Protein AF-A0A7I0J5Q8-F1 (afdb_monomer_lite)

pLDDT: mean 88.26, std 10.77, range [57.47, 97.25]

Radius of gyration: 23.13 Å; chains: 1; bounding box: 52×23×60 Å

Sequence (95 aa):
AFAPRHWPATGQNEQRTRLLADSRCPTPDGRARFVPVRQEATAFTVDADYPLALNTGRLRDQWHTMTRTGNVPRLMANAPEPAVDLNPADAAAHR

Structure (mmCIF, N/CA/C/O backbone):
data_AF-A0A7I0J5Q8-F1
#
_entry.id   AF-A0A7I0J5Q8-F1
#
loop_
_atom_site.group_PDB
_atom_site.id
_atom_site.type_symbol
_atom_site.label_atom_id
_atom_site.label_alt_id
_atom_site.label_comp_id
_atom_site.label_asym_id
_atom_site.label_entity_id
_atom_site.label_seq_id
_atom_site.pdbx_PDB_ins_code
_atom_site.Cartn_x
_atom_site.Cartn_y
_atom_site.Cartn_z
_atom_site.occupancy
_atom_site.B_iso_or_equiv
_atom_site.auth_seq_id
_atom_site.auth_comp_id
_atom_site.auth_asym_id
_atom_site.auth_atom_id
_atom_site.pdbx_PDB_model_num
ATOM 1 N N . ALA A 1 1 ? 1.612 2.778 35.834 1.00 71.12 1 ALA A N 1
ATOM 2 C CA . ALA A 1 1 ? 1.593 2.230 34.460 1.00 71.12 1 ALA A CA 1
ATOM 3 C C . ALA A 1 1 ? 0.324 2.708 33.757 1.00 71.12 1 ALA A C 1
ATOM 5 O O . ALA A 1 1 ? -0.711 2.756 34.411 1.00 71.12 1 ALA A O 1
ATOM 6 N N . PHE A 1 2 ? 0.385 3.096 32.480 1.00 72.75 2 PHE A N 1
ATOM 7 C CA . PHE A 1 2 ? -0.821 3.425 31.707 1.00 72.75 2 PHE A CA 1
ATOM 8 C C . PHE A 1 2 ? -1.547 2.130 31.336 1.00 72.75 2 PHE A C 1
ATOM 10 O O . PHE A 1 2 ? -1.021 1.332 30.564 1.00 72.75 2 PHE A O 1
ATOM 17 N N . ALA A 1 3 ? -2.738 1.909 31.891 1.00 77.06 3 ALA A N 1
ATOM 18 C CA . ALA A 1 3 ? -3.595 0.821 31.438 1.00 77.06 3 ALA A CA 1
ATOM 19 C C . ALA A 1 3 ? -4.101 1.121 30.010 1.00 77.06 3 ALA A C 1
ATOM 21 O O . ALA A 1 3 ? -4.409 2.284 29.723 1.00 77.06 3 ALA A O 1
ATOM 22 N N . PRO A 1 4 ? -4.199 0.121 29.112 1.00 72.50 4 PRO A N 1
ATOM 23 C CA . PRO A 1 4 ? -4.810 0.300 27.796 1.00 72.50 4 PRO A CA 1
ATOM 24 C C . PRO A 1 4 ? -6.226 0.883 27.916 1.00 72.50 4 PRO A C 1
ATOM 26 O O . PRO A 1 4 ? -7.019 0.432 28.741 1.00 72.50 4 PRO A O 1
ATOM 29 N N . ARG A 1 5 ? -6.553 1.894 27.101 1.00 70.56 5 ARG A N 1
ATOM 30 C CA . ARG A 1 5 ? -7.864 2.568 27.101 1.00 70.56 5 ARG A CA 1
ATOM 31 C C . ARG A 1 5 ? -8.461 2.596 25.700 1.00 70.56 5 ARG A C 1
ATOM 33 O O . ARG A 1 5 ? -7.749 2.798 24.723 1.00 70.56 5 ARG A O 1
ATOM 40 N N . HIS A 1 6 ? -9.780 2.448 25.618 1.00 70.56 6 HIS A N 1
ATOM 41 C CA . HIS A 1 6 ? -10.536 2.512 24.368 1.00 70.56 6 HIS A CA 1
ATOM 42 C C . HIS A 1 6 ? -11.060 3.945 24.139 1.00 70.56 6 HIS A C 1
ATOM 44 O O . HIS A 1 6 ? -11.709 4.517 25.015 1.00 70.56 6 HIS A O 1
ATOM 50 N N . TRP A 1 7 ? -10.788 4.534 22.968 1.00 68.44 7 TRP A N 1
ATOM 51 C CA . TRP A 1 7 ? -11.302 5.850 22.543 1.00 68.44 7 TRP A CA 1
ATOM 52 C C . TRP A 1 7 ? -12.659 5.695 21.821 1.00 68.44 7 TRP A C 1
ATOM 54 O O . TRP A 1 7 ? -12.850 4.665 21.172 1.00 68.44 7 TRP A O 1
ATOM 64 N N . PRO A 1 8 ? -13.614 6.653 21.888 1.00 70.81 8 PRO A N 1
ATOM 65 C CA . PRO A 1 8 ? -13.562 7.982 22.524 1.00 70.81 8 PRO A CA 1
ATOM 66 C C . PRO A 1 8 ? -13.867 8.003 24.019 1.00 70.81 8 PRO A C 1
ATOM 68 O O . PRO A 1 8 ? -15.028 7.931 24.359 1.00 70.81 8 PRO A O 1
ATOM 71 N N . ALA A 1 9 ? -12.904 8.141 24.928 1.00 68.25 9 ALA A N 1
ATOM 72 C CA . ALA A 1 9 ? -13.160 7.951 26.363 1.00 68.25 9 ALA A CA 1
ATOM 73 C C . ALA A 1 9 ? -14.008 9.080 27.002 1.00 68.25 9 ALA A C 1
ATOM 75 O O . ALA A 1 9 ? -13.468 10.123 27.364 1.00 68.25 9 ALA A O 1
ATOM 76 N N . THR A 1 10 ? -15.318 8.861 27.178 1.00 68.00 10 THR A N 1
ATOM 77 C CA . THR A 1 10 ? -16.278 9.858 27.709 1.00 68.00 10 THR A CA 1
ATOM 78 C C . THR A 1 10 ? -16.351 9.922 29.240 1.00 68.00 10 THR A C 1
ATOM 80 O O . THR A 1 10 ? -17.013 10.807 29.770 1.00 68.00 10 THR A O 1
ATOM 83 N N . GLY A 1 11 ? -15.643 9.053 29.973 1.00 67.44 11 GLY A N 1
ATOM 84 C CA . GLY A 1 11 ? -15.620 9.060 31.441 1.00 67.44 11 GLY A CA 1
ATOM 85 C C . GLY A 1 11 ? -14.530 8.172 32.052 1.00 67.44 11 GLY A C 1
ATOM 86 O O . GLY A 1 11 ? -13.862 7.411 31.348 1.00 67.44 11 GLY A O 1
ATOM 87 N N . GLN A 1 12 ? -14.330 8.284 33.372 1.00 59.91 12 GLN A N 1
ATOM 88 C CA . GLN A 1 12 ? -13.265 7.580 34.109 1.00 59.91 12 GLN A CA 1
ATOM 89 C C . GLN A 1 12 ? -13.587 6.108 34.444 1.00 59.91 12 GLN A C 1
ATOM 91 O O . GLN A 1 12 ? -12.685 5.396 34.869 1.00 59.91 12 GLN A O 1
ATOM 96 N N . ASN A 1 13 ? -14.825 5.635 34.233 1.00 57.47 13 ASN A N 1
ATOM 97 C CA . ASN A 1 13 ? -15.267 4.315 34.711 1.00 57.47 13 ASN A CA 1
ATOM 98 C C . ASN A 1 13 ? -16.186 3.539 33.739 1.00 57.47 13 ASN A C 1
ATOM 100 O O . ASN A 1 13 ? -16.930 2.655 34.154 1.00 57.47 13 ASN A O 1
ATOM 104 N N . GLU A 1 14 ? -16.168 3.862 32.441 1.00 61.22 14 GLU A N 1
ATOM 105 C CA . GLU A 1 14 ? -16.930 3.099 31.442 1.00 61.22 14 GLU A CA 1
ATOM 106 C C . GLU A 1 14 ? -16.158 1.845 31.009 1.00 61.22 14 GLU A C 1
ATOM 108 O O . GLU A 1 14 ? -15.166 1.926 30.277 1.00 61.22 14 GLU A O 1
ATOM 113 N N . GLN A 1 15 ? -16.646 0.669 31.408 1.00 59.38 15 GLN A N 1
ATOM 114 C CA . GLN A 1 15 ? -16.310 -0.584 30.734 1.00 59.38 15 GLN A CA 1
ATOM 115 C C . GLN A 1 15 ? -16.921 -0.549 29.335 1.00 59.38 15 GLN A C 1
ATOM 117 O O . GLN A 1 15 ? -18.125 -0.722 29.157 1.00 59.38 15 GLN A O 1
ATOM 122 N N . ARG A 1 16 ? -16.093 -0.289 28.325 1.00 63.84 16 ARG A N 1
ATOM 123 C CA . ARG A 1 16 ? -16.563 -0.266 26.943 1.00 63.84 16 ARG A CA 1
ATOM 124 C C . ARG A 1 16 ? -16.547 -1.654 26.352 1.00 63.84 16 ARG A C 1
ATOM 126 O O . ARG A 1 16 ? -15.492 -2.225 26.087 1.00 63.84 16 ARG A O 1
ATOM 133 N N . THR A 1 17 ? -17.747 -2.156 26.109 1.00 66.50 17 THR A N 1
ATOM 134 C CA . THR A 1 17 ? -18.013 -3.299 25.249 1.00 66.50 17 THR A CA 1
ATOM 135 C C . THR A 1 17 ? -17.327 -3.078 23.898 1.00 66.50 17 THR A C 1
ATOM 137 O O . THR A 1 17 ? -17.295 -1.961 23.376 1.00 66.50 17 THR A O 1
ATOM 140 N N . ARG A 1 18 ? -16.734 -4.138 23.339 1.00 75.81 18 ARG A N 1
ATOM 141 C CA . ARG A 1 18 ? -16.132 -4.136 21.997 1.00 75.81 18 ARG A CA 1
ATOM 142 C C . ARG A 1 18 ? -17.075 -3.442 20.998 1.00 75.81 18 ARG A C 1
ATOM 144 O O . ARG A 1 18 ? -18.285 -3.645 21.052 1.00 75.81 18 ARG A O 1
ATOM 151 N N . LEU A 1 19 ? -16.525 -2.636 20.086 1.00 78.12 19 LEU A N 1
ATOM 152 C CA . LEU A 1 19 ? -17.306 -1.969 19.039 1.00 78.12 19 LEU A CA 1
ATOM 153 C C . LEU A 1 19 ? -18.187 -3.003 18.304 1.00 78.12 19 LEU A C 1
ATOM 155 O O . LEU A 1 19 ? -17.681 -4.052 17.902 1.00 78.12 19 LEU A O 1
ATOM 159 N N . LEU A 1 20 ? -19.487 -2.711 18.166 1.00 83.88 20 LE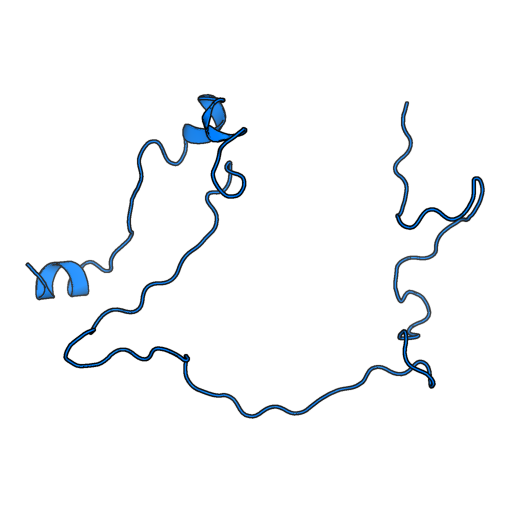U A N 1
ATOM 160 C CA . LEU A 1 20 ? -20.509 -3.594 17.573 1.00 83.88 20 LEU A CA 1
ATOM 161 C C . LEU A 1 20 ? -20.709 -4.949 18.293 1.00 83.88 20 LEU A C 1
ATOM 163 O O . LEU A 1 20 ? -21.204 -5.896 17.685 1.00 83.88 20 LEU A O 1
ATOM 167 N N . ALA A 1 21 ? -20.331 -5.083 19.570 1.00 86.00 21 ALA A N 1
ATOM 168 C CA . ALA A 1 21 ? -20.511 -6.333 20.326 1.00 86.00 21 ALA A CA 1
ATOM 169 C C . ALA A 1 21 ? -21.978 -6.766 20.478 1.00 86.00 21 ALA A C 1
ATOM 171 O O . ALA A 1 21 ? -22.251 -7.954 20.619 1.00 86.00 21 ALA A O 1
ATOM 172 N N . ASP A 1 22 ? -22.911 -5.820 20.434 1.00 88.25 22 ASP A N 1
ATOM 173 C CA . ASP A 1 22 ? -24.357 -6.038 20.496 1.00 88.25 22 ASP A CA 1
ATOM 174 C C . ASP A 1 22 ? -24.995 -6.233 19.107 1.00 88.25 22 ASP A C 1
ATOM 176 O O . ASP A 1 22 ? -26.216 -6.306 18.993 1.00 88.25 22 ASP A O 1
ATOM 180 N N . SER A 1 23 ? -24.182 -6.323 18.045 1.00 89.69 23 SER A N 1
ATOM 181 C CA . SER A 1 23 ? -24.630 -6.390 16.645 1.00 89.69 23 SER A CA 1
ATOM 182 C C . SER A 1 23 ? -25.492 -5.201 16.198 1.00 89.69 23 SER A C 1
ATOM 184 O O . SER A 1 23 ? -26.217 -5.311 15.207 1.00 89.69 23 SER A O 1
ATOM 186 N N . ARG A 1 24 ? -25.412 -4.054 16.892 1.00 91.50 24 ARG A N 1
ATOM 187 C CA . ARG A 1 24 ? -26.142 -2.835 16.525 1.00 91.50 24 ARG A CA 1
ATOM 188 C C . ARG A 1 24 ? -25.226 -1.859 15.803 1.00 91.50 24 ARG A C 1
ATOM 190 O O . ARG A 1 24 ? -24.242 -1.373 16.354 1.00 91.50 24 ARG A O 1
ATOM 197 N N . CYS A 1 25 ? -25.560 -1.550 14.557 1.00 92.88 25 CYS A N 1
ATOM 198 C CA . CYS A 1 25 ? -24.857 -0.543 13.771 1.00 92.88 25 CYS A CA 1
ATOM 199 C C . CYS A 1 25 ? -25.294 0.879 14.165 1.00 92.88 25 CYS A C 1
ATOM 201 O O . CYS A 1 25 ? -26.412 1.066 14.647 1.00 92.88 25 CYS A O 1
ATOM 203 N N . PRO A 1 26 ? -24.458 1.909 13.924 1.00 90.50 26 PRO A N 1
ATOM 204 C CA . PRO A 1 26 ? -24.819 3.313 14.132 1.00 90.50 26 PRO A CA 1
ATOM 205 C C . PRO A 1 26 ? -25.757 3.827 13.019 1.00 90.50 26 PRO A C 1
ATOM 207 O O . PRO A 1 26 ? -25.469 4.807 12.336 1.00 90.50 26 PRO A O 1
ATOM 210 N N . THR A 1 27 ? -26.874 3.135 12.804 1.00 94.88 27 THR A N 1
ATOM 211 C CA . THR A 1 27 ? -27.966 3.512 11.897 1.00 94.88 27 THR A CA 1
ATOM 212 C C . THR A 1 27 ? -29.247 3.730 12.712 1.00 94.88 27 THR A C 1
ATOM 214 O O . THR A 1 27 ? -29.363 3.180 13.809 1.00 94.88 27 THR A O 1
ATOM 217 N N . PRO A 1 28 ? -30.238 4.500 12.214 1.00 96.38 28 PRO A N 1
ATOM 218 C CA . PRO A 1 28 ? -31.472 4.773 12.964 1.00 96.38 28 PRO A CA 1
ATOM 219 C C . PRO A 1 28 ? -32.236 3.522 13.433 1.00 96.38 28 PRO A C 1
ATOM 221 O O . PRO A 1 28 ? -32.878 3.548 14.476 1.00 96.38 28 PRO A O 1
ATOM 224 N N . ASP A 1 29 ? -32.148 2.423 12.680 1.00 96.19 29 ASP A N 1
ATOM 225 C CA . ASP A 1 29 ? -32.783 1.130 12.961 1.00 96.19 29 ASP A CA 1
ATOM 226 C C . ASP A 1 29 ? -31.832 0.096 13.595 1.00 96.19 29 ASP A C 1
ATOM 228 O O . ASP A 1 29 ? -32.232 -1.036 13.870 1.00 96.19 29 ASP A O 1
ATOM 232 N N . GLY A 1 30 ? -30.565 0.461 13.811 1.00 95.06 30 GLY A N 1
ATOM 233 C CA . GLY A 1 30 ? -29.532 -0.410 14.367 1.00 95.06 30 GLY A CA 1
ATOM 234 C C . GLY A 1 30 ? -29.031 -1.525 13.442 1.00 95.06 30 GLY A C 1
ATOM 235 O O . GLY A 1 30 ? -28.235 -2.345 13.896 1.00 95.06 30 GLY A O 1
ATOM 236 N N . ARG A 1 31 ? -29.467 -1.603 12.177 1.00 95.75 31 ARG A N 1
ATOM 237 C CA . ARG A 1 31 ? -29.098 -2.681 11.239 1.00 95.75 31 ARG A CA 1
ATOM 238 C C . ARG A 1 31 ? -27.953 -2.291 10.302 1.00 95.75 31 ARG A C 1
ATOM 240 O O . ARG A 1 31 ? -27.841 -1.149 9.862 1.00 95.75 31 ARG A O 1
ATOM 247 N N . ALA A 1 32 ? -27.130 -3.269 9.927 1.00 94.56 32 ALA A N 1
ATOM 248 C CA . ALA A 1 32 ? -26.144 -3.091 8.864 1.00 94.56 32 ALA A CA 1
ATOM 249 C C . ALA A 1 32 ? -26.835 -2.807 7.519 1.00 94.56 32 ALA A C 1
ATOM 251 O O . ALA A 1 32 ? -27.857 -3.413 7.194 1.00 94.56 32 ALA A O 1
ATOM 252 N N . ARG A 1 33 ? -26.258 -1.904 6.720 1.00 94.38 33 ARG A N 1
ATOM 253 C CA . ARG A 1 33 ? -26.737 -1.582 5.370 1.00 94.38 33 ARG A CA 1
ATOM 254 C C . ARG A 1 33 ? -25.799 -2.195 4.341 1.00 94.38 33 ARG A C 1
ATOM 256 O O . ARG A 1 33 ? -24.656 -1.766 4.220 1.00 94.38 33 ARG A O 1
ATOM 263 N N . PHE A 1 34 ? -26.295 -3.173 3.594 1.00 95.75 34 PHE A N 1
ATOM 264 C CA . PHE A 1 34 ? -25.587 -3.727 2.446 1.00 95.75 34 PHE A CA 1
ATOM 265 C C . PHE A 1 34 ? -25.982 -2.940 1.200 1.00 95.75 34 PHE A C 1
ATOM 267 O O . PHE A 1 34 ? -27.166 -2.826 0.889 1.00 95.75 34 PHE A O 1
ATOM 274 N N . VAL A 1 35 ? -24.995 -2.380 0.505 1.00 95.88 35 VAL A N 1
ATOM 275 C CA . VAL A 1 35 ? -25.205 -1.618 -0.728 1.00 95.88 35 VAL A CA 1
ATOM 276 C C . VAL A 1 35 ? -24.605 -2.426 -1.876 1.00 95.88 35 VAL A C 1
ATOM 278 O O . VAL A 1 35 ? -23.387 -2.613 -1.888 1.00 95.88 35 VAL A O 1
ATOM 281 N N . PRO A 1 36 ? -25.417 -2.943 -2.816 1.00 96.50 36 PRO A N 1
ATOM 282 C CA . PRO A 1 36 ? -24.877 -3.588 -4.001 1.00 96.50 36 PRO A CA 1
ATOM 283 C C . PRO A 1 36 ? -24.187 -2.534 -4.868 1.00 96.50 36 PRO A C 1
ATOM 285 O O . PRO A 1 36 ? -24.737 -1.462 -5.118 1.00 96.50 36 PRO A O 1
ATOM 288 N N . VAL A 1 37 ? -22.984 -2.850 -5.332 1.00 95.81 37 VAL A N 1
ATOM 289 C CA . VAL A 1 37 ? -22.212 -1.993 -6.234 1.00 95.81 37 VAL A CA 1
ATOM 290 C C . VAL A 1 37 ? -21.845 -2.772 -7.487 1.00 95.81 37 VAL A C 1
ATOM 292 O O . VAL A 1 37 ? -21.643 -3.987 -7.440 1.00 95.81 37 VAL A O 1
ATOM 295 N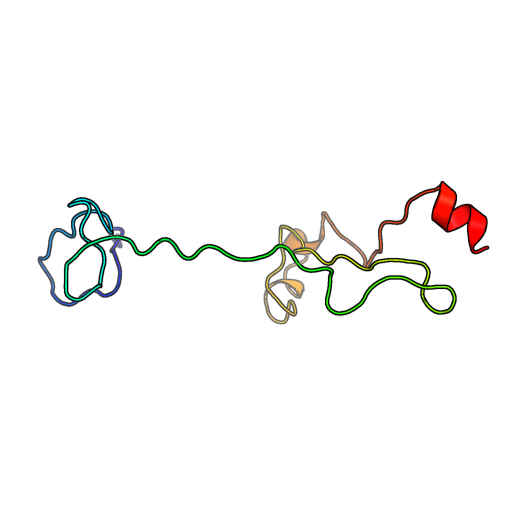 N . ARG A 1 38 ? -21.765 -2.070 -8.618 1.00 97.06 38 ARG A N 1
ATOM 296 C CA . ARG A 1 38 ? -21.189 -2.621 -9.845 1.00 97.06 38 ARG A CA 1
ATOM 297 C C . ARG A 1 38 ? -19.668 -2.550 -9.740 1.00 97.06 38 ARG A C 1
ATOM 299 O O . ARG A 1 38 ? -19.140 -1.528 -9.314 1.00 97.06 38 ARG A O 1
ATOM 306 N N . GLN A 1 39 ? -18.971 -3.608 -10.147 1.00 95.56 39 GLN A N 1
ATOM 307 C CA . GLN A 1 39 ? -17.522 -3.544 -10.315 1.00 95.56 39 GLN A CA 1
ATOM 308 C C . GLN A 1 39 ? -17.189 -2.653 -11.515 1.00 95.56 39 GLN A C 1
ATOM 310 O O . GLN A 1 39 ? -17.693 -2.877 -12.616 1.00 95.56 39 GLN A O 1
ATOM 315 N N . GLU A 1 40 ? -16.335 -1.660 -11.298 1.00 94.56 40 GLU A N 1
ATOM 316 C CA . GLU A 1 40 ? -15.847 -0.764 -12.344 1.00 94.56 40 GLU A CA 1
ATOM 317 C C . GLU A 1 40 ? -14.342 -0.949 -12.539 1.00 94.56 40 GLU A C 1
ATOM 319 O O . GLU A 1 40 ? -13.648 -1.474 -11.663 1.00 94.56 40 GLU A O 1
ATOM 324 N N . ALA A 1 41 ? -13.848 -0.557 -13.712 1.00 92.38 41 ALA A N 1
ATOM 325 C CA . ALA A 1 41 ? -12.417 -0.523 -13.978 1.00 92.38 41 ALA A CA 1
ATOM 326 C C . ALA A 1 41 ? -11.726 0.547 -13.115 1.00 92.38 41 ALA A C 1
ATOM 328 O O . ALA A 1 41 ? -12.371 1.400 -12.502 1.00 92.38 41 ALA A O 1
ATOM 329 N N . THR A 1 42 ? -10.395 0.513 -13.075 1.00 91.62 42 THR A N 1
ATOM 330 C CA . THR A 1 42 ? -9.619 1.586 -12.453 1.00 91.62 42 THR A CA 1
ATOM 331 C C . THR A 1 42 ? -9.864 2.904 -13.186 1.00 91.62 42 THR A C 1
ATOM 333 O O . THR A 1 42 ? -10.039 2.923 -14.400 1.00 91.62 42 THR A O 1
ATOM 336 N N . ALA A 1 43 ? -9.845 4.023 -12.454 1.00 92.06 43 ALA A N 1
ATOM 337 C CA . ALA A 1 43 ? -10.010 5.351 -13.053 1.00 92.06 43 ALA A CA 1
ATOM 338 C C . ALA A 1 43 ? -8.938 5.657 -14.119 1.00 92.06 43 ALA A C 1
ATOM 340 O O . ALA A 1 43 ? -9.204 6.388 -15.067 1.00 92.06 43 ALA A O 1
ATOM 341 N N . PHE A 1 44 ? -7.749 5.068 -13.965 1.00 91.62 44 PHE A N 1
ATOM 342 C CA . PHE A 1 44 ? -6.678 5.070 -14.953 1.00 91.62 44 PHE A CA 1
ATOM 343 C C . PHE A 1 44 ? -6.412 3.628 -15.374 1.00 91.62 44 PHE A C 1
ATOM 345 O O . PHE A 1 44 ? -5.891 2.827 -14.592 1.00 91.62 44 PHE A O 1
ATOM 352 N N . THR A 1 45 ? -6.849 3.278 -16.577 1.00 93.50 45 THR A N 1
ATOM 353 C CA . THR A 1 45 ? -6.544 1.996 -17.214 1.00 93.50 45 THR A CA 1
ATOM 354 C C . THR A 1 45 ? -5.259 2.117 -18.015 1.00 93.50 45 THR A C 1
ATOM 356 O O . THR A 1 45 ? -4.945 3.194 -18.509 1.00 93.50 45 THR A O 1
ATOM 359 N N . VAL A 1 46 ? -4.535 1.011 -18.161 1.00 94.50 46 VAL A N 1
ATOM 360 C CA . VAL A 1 46 ? -3.397 0.954 -19.083 1.00 94.50 46 VAL A CA 1
ATOM 361 C C . VAL A 1 46 ? -3.877 1.024 -20.530 1.00 94.50 46 VAL A C 1
ATOM 363 O O . VAL A 1 46 ? -4.952 0.511 -20.857 1.00 94.50 46 VAL A O 1
ATOM 366 N N . ASP A 1 47 ? -3.076 1.640 -21.387 1.00 94.50 47 ASP A N 1
ATOM 367 C CA . ASP A 1 47 ? -3.312 1.742 -22.826 1.00 94.50 47 ASP A CA 1
ATOM 368 C C . ASP A 1 47 ? -1.981 1.701 -23.599 1.00 94.50 47 ASP A C 1
ATOM 370 O O . ASP A 1 47 ? -0.948 1.306 -23.058 1.00 94.50 47 ASP A O 1
ATOM 374 N N . ALA A 1 48 ? -2.008 2.039 -24.889 1.00 93.81 48 ALA A N 1
ATOM 375 C CA . ALA A 1 48 ? -0.812 2.021 -25.726 1.00 93.81 48 ALA A CA 1
ATOM 376 C C . ALA A 1 48 ? 0.213 3.105 -25.341 1.00 93.81 48 ALA A C 1
ATOM 378 O O . ALA A 1 48 ? 1.411 2.877 -25.512 1.00 93.81 48 ALA A O 1
ATOM 379 N N . ASP A 1 49 ? -0.242 4.245 -24.814 1.00 94.06 49 ASP A N 1
ATOM 380 C CA . ASP A 1 49 ? 0.620 5.346 -24.375 1.00 94.06 49 ASP A CA 1
ATOM 381 C C . ASP A 1 49 ? 1.158 5.090 -22.951 1.00 94.06 49 ASP A C 1
ATOM 383 O O . ASP A 1 49 ? 2.279 5.486 -22.621 1.00 94.06 49 ASP A O 1
ATOM 387 N N . TYR A 1 50 ? 0.391 4.370 -22.120 1.00 93.81 50 TYR A N 1
ATOM 388 C CA . TYR A 1 50 ? 0.719 3.999 -20.739 1.00 93.81 50 TYR A CA 1
ATOM 389 C C . TYR A 1 50 ? 0.493 2.496 -20.485 1.00 93.81 50 TYR A C 1
ATOM 391 O O . TYR A 1 50 ? -0.495 2.109 -19.853 1.00 93.81 50 TYR A O 1
ATOM 399 N N . PRO A 1 51 ? 1.414 1.619 -20.926 1.00 94.31 51 PRO A N 1
ATOM 400 C CA . PRO A 1 51 ? 1.193 0.170 -20.918 1.00 94.31 51 PRO A CA 1
ATOM 401 C C . PRO A 1 51 ? 1.359 -0.495 -19.542 1.00 94.31 51 PRO A C 1
ATOM 403 O O . PRO A 1 51 ? 1.043 -1.673 -19.390 1.00 94.31 51 PRO A O 1
ATOM 406 N N . LEU A 1 52 ? 1.849 0.233 -18.532 1.00 94.19 52 LEU A N 1
ATOM 407 C CA . LEU A 1 52 ? 2.158 -0.306 -17.207 1.00 94.19 52 LEU A CA 1
ATOM 408 C C . LEU A 1 52 ? 1.251 0.292 -16.129 1.00 94.19 52 LEU A C 1
ATOM 410 O O . LEU A 1 52 ? 1.110 1.509 -16.012 1.00 94.19 52 LEU A O 1
ATOM 414 N N . ALA A 1 53 ? 0.685 -0.575 -15.289 1.00 94.75 53 ALA A N 1
ATOM 415 C CA . ALA A 1 53 ? -0.060 -0.159 -14.109 1.00 94.75 53 ALA A CA 1
ATOM 416 C C . ALA A 1 53 ? 0.896 0.052 -12.925 1.00 94.75 53 ALA A C 1
ATOM 418 O O . ALA A 1 53 ? 1.630 -0.858 -12.541 1.00 94.75 53 ALA A O 1
ATOM 419 N N . LEU A 1 54 ? 0.847 1.230 -12.298 1.00 94.50 54 LEU A N 1
ATOM 420 C CA . LEU A 1 54 ? 1.575 1.501 -11.059 1.00 94.50 54 LEU A CA 1
ATOM 421 C C . LEU A 1 54 ? 0.706 1.154 -9.847 1.00 94.50 54 LEU A C 1
ATOM 423 O O . LEU A 1 54 ? -0.350 1.750 -9.635 1.00 94.50 54 LEU A O 1
ATOM 427 N N . ASN A 1 55 ? 1.196 0.248 -9.005 1.00 94.50 55 ASN A N 1
ATOM 428 C CA . ASN A 1 55 ? 0.634 0.003 -7.684 1.00 94.50 55 ASN A CA 1
ATOM 429 C C . ASN A 1 55 ? 1.609 0.489 -6.606 1.00 94.50 55 ASN A C 1
ATOM 431 O O . ASN A 1 55 ? 2.812 0.264 -6.709 1.00 94.50 55 ASN A O 1
ATOM 435 N N . THR A 1 56 ? 1.098 1.141 -5.562 1.00 93.94 56 THR A N 1
ATOM 436 C CA . THR A 1 56 ? 1.928 1.662 -4.466 1.00 93.94 56 THR A CA 1
ATOM 437 C C . THR A 1 56 ? 1.583 0.975 -3.154 1.00 93.94 56 THR A C 1
ATOM 439 O O . THR A 1 56 ? 0.436 0.618 -2.889 1.00 93.94 56 THR A O 1
ATOM 442 N N . GLY A 1 57 ? 2.600 0.787 -2.318 1.00 92.06 57 GLY A N 1
ATOM 443 C CA . GLY A 1 57 ? 2.474 0.141 -1.018 1.00 92.06 57 GLY A CA 1
ATOM 444 C C . GLY A 1 57 ? 3.022 0.993 0.120 1.00 92.06 57 GLY A C 1
ATOM 445 O O . GLY A 1 57 ? 3.407 2.152 -0.043 1.00 92.06 57 GLY A O 1
ATOM 446 N N . ARG A 1 58 ? 3.066 0.393 1.309 1.00 93.50 58 ARG A N 1
ATOM 447 C CA . ARG A 1 58 ? 3.767 0.948 2.469 1.00 93.50 58 ARG A CA 1
ATOM 448 C C . ARG A 1 58 ? 5.098 0.231 2.626 1.00 93.50 58 ARG A C 1
ATOM 450 O O . ARG A 1 58 ? 5.140 -0.995 2.636 1.00 93.50 58 ARG A O 1
ATOM 457 N N . LEU A 1 59 ? 6.159 0.998 2.840 1.00 92.50 59 LEU A N 1
ATOM 458 C CA . LEU A 1 59 ? 7.386 0.450 3.399 1.00 92.50 59 LEU A CA 1
ATOM 459 C C . LEU A 1 59 ? 7.122 0.061 4.855 1.00 92.50 59 LEU A C 1
ATOM 461 O O . LEU A 1 59 ? 6.605 0.870 5.626 1.00 92.50 59 LEU A O 1
ATOM 465 N N . ARG A 1 60 ? 7.478 -1.175 5.219 1.00 92.75 60 ARG A N 1
ATOM 466 C CA . ARG A 1 60 ? 7.160 -1.788 6.520 1.00 92.75 60 ARG A CA 1
ATOM 467 C C . ARG A 1 60 ? 7.485 -0.888 7.713 1.00 92.75 60 ARG A C 1
ATOM 469 O O . ARG A 1 60 ? 6.678 -0.769 8.628 1.00 92.75 60 ARG A O 1
ATOM 476 N N . ASP A 1 61 ? 8.667 -0.281 7.683 1.00 95.56 61 ASP A N 1
ATOM 477 C CA . ASP A 1 61 ? 9.261 0.414 8.826 1.00 95.56 61 ASP A CA 1
ATOM 478 C C . ASP A 1 61 ? 9.154 1.950 8.716 1.00 95.56 61 ASP A C 1
ATOM 480 O O . ASP A 1 61 ? 9.743 2.677 9.516 1.00 95.56 61 ASP A O 1
ATOM 484 N N . GLN A 1 62 ? 8.395 2.469 7.742 1.00 95.38 62 GLN A N 1
ATOM 485 C CA . GLN A 1 62 ? 8.287 3.903 7.468 1.00 95.38 62 GLN A CA 1
ATOM 486 C C . GLN A 1 62 ? 6.852 4.421 7.553 1.00 95.38 62 GLN A C 1
ATOM 488 O O . GLN A 1 62 ? 5.892 3.755 7.164 1.00 95.38 62 GLN A O 1
ATOM 493 N N . TRP A 1 63 ? 6.710 5.660 8.027 1.00 95.12 63 TRP A N 1
ATOM 494 C CA . TRP A 1 63 ? 5.418 6.324 8.165 1.00 95.12 63 TRP A CA 1
ATOM 495 C C . TRP A 1 63 ? 5.284 7.513 7.213 1.00 95.12 63 TRP A C 1
ATOM 497 O O . TRP A 1 63 ? 6.045 8.477 7.302 1.00 95.12 63 TRP A O 1
ATOM 507 N N . HIS A 1 64 ? 4.273 7.460 6.339 1.00 93.88 64 HIS A N 1
ATOM 508 C CA . HIS A 1 64 ? 3.983 8.478 5.322 1.00 93.88 64 HIS A CA 1
ATOM 509 C C . HIS A 1 64 ? 5.250 8.981 4.608 1.00 93.88 64 HIS A C 1
ATOM 511 O O . HIS A 1 64 ? 5.940 8.197 3.970 1.00 93.88 64 HIS A O 1
ATOM 517 N N . THR A 1 65 ? 5.545 10.277 4.718 1.00 93.25 65 THR A N 1
ATOM 518 C CA . THR A 1 65 ? 6.654 10.976 4.058 1.00 93.25 65 THR A CA 1
ATOM 519 C C . THR A 1 65 ? 7.977 10.864 4.806 1.00 93.25 65 THR A C 1
ATOM 521 O O . THR A 1 65 ? 8.935 11.543 4.455 1.00 93.25 65 THR A O 1
ATOM 524 N N . MET A 1 66 ? 8.043 10.041 5.856 1.00 94.19 66 MET A N 1
ATOM 525 C CA . MET A 1 66 ? 9.287 9.721 6.557 1.00 94.19 66 MET A CA 1
ATOM 526 C C . MET A 1 66 ? 9.953 10.906 7.269 1.00 94.19 66 MET A C 1
ATOM 528 O O . MET A 1 66 ? 11.062 10.758 7.771 1.00 94.19 66 MET A O 1
ATOM 532 N N . THR A 1 67 ? 9.272 12.046 7.430 1.00 95.62 67 THR A N 1
ATOM 533 C CA . THR A 1 67 ? 9.821 13.249 8.096 1.00 95.62 67 THR A CA 1
ATOM 534 C C . THR A 1 67 ? 10.300 12.996 9.529 1.00 95.62 67 THR A C 1
ATOM 536 O O . THR A 1 67 ? 11.103 13.758 10.062 1.00 95.62 67 THR A O 1
ATOM 539 N N . ARG A 1 68 ? 9.824 11.912 10.157 1.00 95.50 68 ARG A N 1
ATOM 540 C CA . ARG A 1 68 ? 10.292 11.424 11.461 1.00 95.50 68 ARG A CA 1
ATOM 541 C C . ARG A 1 68 ? 11.007 10.076 11.366 1.00 95.50 68 ARG A C 1
ATOM 543 O O . ARG A 1 68 ? 12.108 9.944 11.885 1.00 95.50 68 ARG A O 1
ATOM 550 N N . THR A 1 69 ? 10.393 9.076 10.729 1.00 95.38 69 THR A N 1
ATOM 551 C CA . THR A 1 69 ? 10.924 7.699 10.688 1.00 95.38 69 THR A CA 1
ATOM 552 C C . THR A 1 69 ? 12.138 7.536 9.772 1.00 95.38 69 THR A C 1
ATOM 554 O O . THR A 1 69 ? 12.952 6.649 10.013 1.00 95.38 69 THR A O 1
ATOM 557 N N . GLY A 1 70 ? 12.316 8.410 8.777 1.00 92.25 70 GLY A N 1
ATOM 558 C CA . GLY A 1 70 ? 13.478 8.398 7.883 1.00 92.25 70 GLY A CA 1
ATOM 559 C C . GLY A 1 70 ? 14.778 8.799 8.583 1.00 92.25 70 GLY A C 1
ATOM 560 O O . GLY A 1 70 ? 15.848 8.350 8.193 1.00 92.25 70 GLY A O 1
ATOM 561 N N . ASN A 1 71 ? 14.689 9.558 9.681 1.00 92.88 71 ASN A N 1
ATOM 562 C CA . ASN A 1 71 ? 15.850 9.979 10.472 1.00 92.88 71 ASN A CA 1
ATOM 563 C C . ASN A 1 71 ? 16.380 8.884 11.413 1.00 92.88 71 ASN A C 1
ATOM 565 O O . ASN A 1 71 ? 17.334 9.122 12.150 1.00 92.88 71 ASN A O 1
ATOM 569 N N . VAL A 1 72 ? 15.756 7.701 11.443 1.00 95.69 72 VAL A N 1
ATOM 570 C CA . VAL A 1 72 ? 16.179 6.570 12.278 1.00 95.69 72 VAL A CA 1
ATOM 571 C C . VAL A 1 72 ? 16.777 5.496 11.362 1.00 95.69 72 VAL A C 1
ATOM 573 O O . VAL A 1 72 ? 16.017 4.708 10.798 1.00 95.69 72 VAL A O 1
ATOM 576 N N . PRO A 1 73 ? 18.117 5.392 11.229 1.00 93.69 73 PRO A N 1
ATOM 577 C CA . PRO A 1 73 ? 18.757 4.520 10.234 1.00 93.69 73 PRO A CA 1
ATOM 578 C C . PRO A 1 73 ? 18.308 3.056 10.296 1.00 93.69 73 PRO A C 1
ATOM 580 O O . PRO A 1 73 ? 18.134 2.401 9.272 1.00 93.69 73 PRO A O 1
ATOM 583 N N . ARG A 1 74 ? 18.034 2.541 11.501 1.00 95.44 74 ARG A N 1
ATOM 584 C CA . ARG A 1 74 ? 17.557 1.163 11.694 1.00 95.44 74 ARG A CA 1
ATOM 585 C C . ARG A 1 74 ? 16.227 0.881 10.982 1.00 95.44 74 ARG A C 1
ATOM 587 O O . ARG A 1 74 ? 15.994 -0.254 10.585 1.00 95.44 74 ARG A O 1
ATOM 594 N N . LEU A 1 75 ? 15.372 1.893 10.814 1.00 95.44 75 LEU A N 1
ATOM 595 C CA . LEU A 1 75 ? 14.091 1.775 10.110 1.00 95.44 75 LEU A CA 1
ATOM 596 C C . LEU A 1 75 ? 14.247 1.781 8.579 1.00 95.44 75 LEU A C 1
ATOM 598 O O . LEU A 1 75 ? 13.260 1.619 7.868 1.00 95.44 75 LEU A O 1
ATOM 602 N N . MET A 1 76 ? 15.463 1.964 8.059 1.00 92.50 76 MET A N 1
ATOM 603 C CA . MET A 1 76 ? 15.768 1.890 6.624 1.00 92.50 76 MET A CA 1
ATOM 604 C C . MET A 1 76 ? 16.504 0.611 6.232 1.00 92.50 76 MET A C 1
ATOM 606 O O . MET A 1 76 ? 16.638 0.323 5.051 1.00 92.50 76 MET A O 1
ATOM 610 N N . ALA A 1 77 ? 16.917 -0.210 7.201 1.00 92.62 77 ALA A N 1
ATOM 611 C CA . ALA A 1 77 ? 17.746 -1.390 6.952 1.00 92.62 77 ALA A CA 1
ATOM 612 C C . ALA A 1 77 ? 17.142 -2.394 5.947 1.00 92.62 77 ALA A C 1
ATOM 614 O O . ALA A 1 77 ? 17.883 -3.116 5.292 1.00 92.62 77 ALA A O 1
ATOM 615 N N . ASN A 1 78 ? 15.813 -2.440 5.817 1.00 90.06 78 ASN A N 1
ATOM 616 C CA . ASN A 1 78 ? 15.108 -3.373 4.927 1.00 90.06 78 ASN A CA 1
ATOM 617 C C . ASN A 1 78 ? 14.760 -2.787 3.553 1.00 90.06 78 ASN A C 1
ATOM 619 O O . ASN A 1 78 ? 14.283 -3.515 2.690 1.00 90.06 78 ASN A O 1
ATOM 623 N N . ALA A 1 79 ? 14.940 -1.482 3.376 1.00 91.06 79 ALA A N 1
ATOM 624 C CA . ALA A 1 79 ? 14.691 -0.757 2.137 1.00 91.06 79 ALA A CA 1
ATOM 625 C C . ALA A 1 79 ? 15.692 0.408 2.090 1.00 91.06 79 ALA A C 1
ATOM 627 O O . ALA A 1 79 ? 15.322 1.545 2.395 1.00 91.06 79 ALA A O 1
ATOM 628 N N . PRO A 1 80 ? 16.980 0.108 1.840 1.00 87.38 80 PRO A N 1
ATOM 629 C CA . PRO A 1 80 ? 18.061 1.080 1.998 1.00 87.38 80 PRO A CA 1
ATOM 630 C C . PRO A 1 80 ? 18.006 2.197 0.954 1.00 87.38 80 PRO A C 1
ATOM 632 O O . PRO A 1 80 ? 18.537 3.279 1.192 1.00 87.38 80 PRO A O 1
ATOM 635 N N . GLU A 1 81 ? 17.346 1.949 -0.176 1.00 90.19 81 GLU A N 1
ATOM 636 C CA . GLU A 1 81 ? 17.181 2.902 -1.263 1.00 90.19 81 GLU A CA 1
ATOM 637 C C . GLU A 1 81 ? 15.753 2.867 -1.832 1.00 90.19 81 GLU A C 1
ATOM 639 O O . GLU A 1 81 ? 15.045 1.865 -1.677 1.00 90.19 81 GLU A O 1
ATOM 644 N N . PRO A 1 82 ? 15.301 3.955 -2.480 1.00 89.81 82 PRO A N 1
ATOM 645 C CA . PRO A 1 82 ? 14.055 3.955 -3.234 1.00 89.81 82 PRO A CA 1
ATOM 646 C C . PRO A 1 82 ? 14.142 2.984 -4.414 1.00 89.81 82 PRO A C 1
ATOM 648 O O . PRO A 1 82 ? 15.049 3.088 -5.235 1.00 89.81 82 PRO A O 1
ATOM 651 N N . ALA A 1 83 ? 13.170 2.083 -4.526 1.00 92.25 83 ALA A N 1
ATOM 652 C CA . ALA A 1 83 ? 13.111 1.095 -5.594 1.00 92.25 83 ALA A CA 1
ATOM 653 C C . ALA A 1 83 ? 11.693 0.971 -6.162 1.00 92.25 83 ALA A C 1
ATOM 655 O O . ALA A 1 83 ? 10.705 1.306 -5.501 1.00 92.25 83 ALA A O 1
ATOM 656 N N . VAL A 1 84 ? 11.617 0.471 -7.393 1.00 94.19 84 VAL A N 1
ATOM 657 C CA . VAL A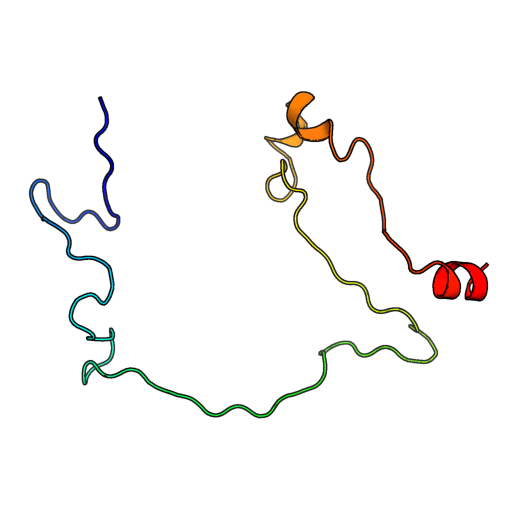 1 84 ? 10.385 0.019 -8.040 1.00 94.19 84 VAL A CA 1
ATOM 658 C C . VAL A 1 84 ? 10.604 -1.429 -8.448 1.00 94.19 84 VAL A C 1
ATOM 660 O O . VAL A 1 84 ? 11.585 -1.736 -9.124 1.00 94.19 84 VAL A O 1
ATOM 663 N N . ASP A 1 85 ? 9.685 -2.301 -8.054 1.00 93.69 85 ASP A N 1
ATOM 664 C CA . ASP A 1 85 ? 9.678 -3.688 -8.501 1.00 93.69 85 ASP A CA 1
ATOM 665 C C . ASP A 1 85 ? 8.938 -3.786 -9.837 1.00 93.69 85 ASP A C 1
ATOM 667 O O . ASP A 1 85 ? 7.816 -3.294 -9.977 1.00 93.69 85 ASP A O 1
ATOM 671 N N . LEU A 1 86 ? 9.564 -4.433 -10.819 1.00 96.44 86 LEU A N 1
ATOM 672 C CA . LEU A 1 86 ? 9.014 -4.610 -12.160 1.00 96.44 86 LEU A CA 1
ATOM 673 C C . LEU A 1 86 ? 9.087 -6.082 -12.565 1.00 96.44 86 LEU A C 1
ATOM 675 O O . LEU A 1 86 ? 10.055 -6.779 -12.250 1.00 96.44 86 LEU A O 1
ATOM 679 N N . ASN A 1 87 ? 8.070 -6.564 -13.281 1.00 96.69 87 ASN A N 1
ATOM 680 C CA . ASN A 1 87 ? 8.110 -7.905 -13.845 1.00 96.69 87 ASN A CA 1
ATOM 681 C C . ASN A 1 87 ? 9.283 -8.016 -14.844 1.00 96.69 87 ASN A C 1
ATOM 683 O O . ASN A 1 87 ? 9.446 -7.126 -15.680 1.00 96.69 87 ASN A O 1
ATOM 687 N N . PRO A 1 88 ? 10.085 -9.097 -14.819 1.00 97.25 88 PRO A N 1
ATOM 688 C CA . PRO A 1 88 ? 11.211 -9.243 -15.740 1.00 97.25 88 PRO A CA 1
ATOM 689 C C . PRO A 1 88 ? 10.835 -9.193 -17.229 1.00 97.25 88 PRO A C 1
ATOM 691 O O . PRO A 1 88 ? 11.627 -8.699 -18.029 1.00 97.25 88 PRO A O 1
ATOM 694 N N . ALA A 1 89 ? 9.652 -9.691 -17.610 1.00 96.88 89 ALA A N 1
ATOM 695 C CA . ALA A 1 89 ? 9.177 -9.648 -18.992 1.00 96.88 89 ALA A CA 1
ATOM 696 C C . ALA A 1 89 ? 8.843 -8.213 -19.425 1.00 96.8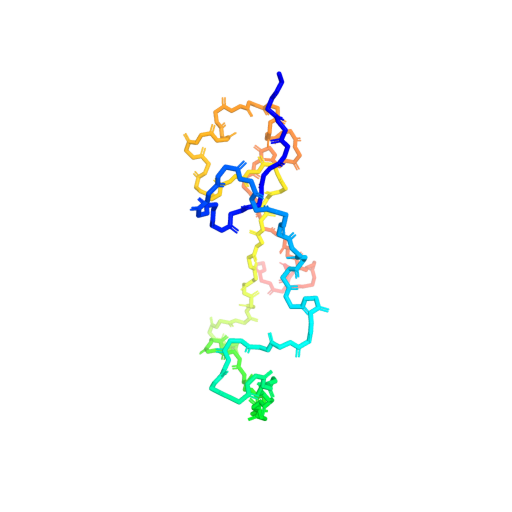8 89 ALA A C 1
ATOM 698 O O . ALA A 1 89 ? 9.290 -7.785 -20.487 1.00 96.88 89 ALA A O 1
ATOM 699 N N . ASP A 1 90 ? 8.156 -7.452 -18.569 1.00 95.44 90 ASP A N 1
ATOM 700 C CA . ASP A 1 90 ? 7.856 -6.036 -18.817 1.00 95.44 90 ASP A CA 1
ATOM 701 C C . ASP A 1 90 ? 9.154 -5.215 -18.890 1.00 95.44 9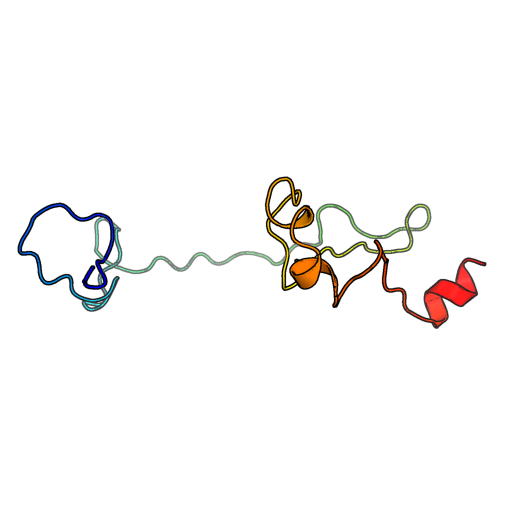0 ASP A C 1
ATOM 703 O O . ASP A 1 90 ? 9.354 -4.424 -19.809 1.00 95.44 90 ASP A O 1
ATOM 707 N N . ALA A 1 91 ? 10.099 -5.468 -17.978 1.00 95.44 91 ALA A N 1
ATOM 708 C CA . ALA A 1 91 ? 11.410 -4.822 -17.986 1.00 95.44 91 ALA A CA 1
ATOM 709 C C . ALA A 1 91 ? 12.203 -5.101 -19.273 1.00 95.44 91 ALA A C 1
ATOM 711 O O . ALA A 1 91 ? 12.928 -4.233 -19.751 1.00 95.44 91 ALA A O 1
ATOM 712 N N . ALA A 1 92 ? 12.097 -6.312 -19.828 1.00 95.62 92 ALA A N 1
ATOM 713 C CA . ALA A 1 92 ? 12.757 -6.676 -21.078 1.00 95.62 92 ALA A CA 1
ATOM 714 C C . ALA A 1 92 ? 12.075 -6.058 -22.309 1.00 95.62 92 ALA A C 1
ATOM 716 O O . ALA A 1 92 ? 12.769 -5.693 -23.256 1.00 95.62 92 ALA A O 1
ATOM 717 N N . ALA A 1 93 ? 10.745 -5.928 -22.292 1.00 93.06 93 ALA A N 1
ATOM 718 C CA . ALA 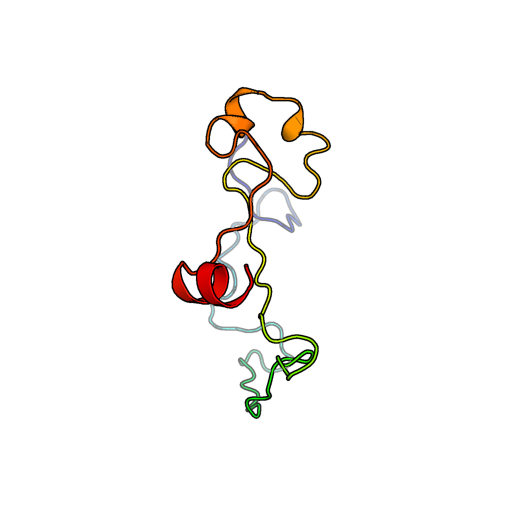A 1 93 ? 9.963 -5.350 -23.386 1.00 93.06 93 ALA A CA 1
ATOM 719 C C . ALA A 1 93 ? 10.160 -3.830 -23.546 1.00 93.06 93 ALA A C 1
ATOM 721 O O . ALA A 1 93 ? 9.943 -3.303 -24.635 1.00 93.06 93 ALA A O 1
ATOM 722 N N . HIS A 1 94 ? 10.589 -3.140 -22.484 1.00 83.25 94 HIS A N 1
ATOM 723 C CA . HIS A 1 94 ? 10.758 -1.682 -22.432 1.00 83.25 94 HIS A CA 1
ATOM 724 C C . HIS A 1 94 ? 12.224 -1.232 -22.257 1.00 83.25 94 HIS A C 1
ATOM 726 O O . HIS A 1 94 ? 12.480 -0.202 -21.631 1.00 83.25 94 HIS A O 1
ATOM 732 N N . ARG A 1 95 ? 13.186 -2.009 -22.773 1.00 72.25 95 ARG A N 1
ATOM 733 C CA . ARG A 1 95 ? 14.606 -1.613 -22.824 1.00 72.25 95 ARG A CA 1
ATOM 734 C C . ARG A 1 95 ? 14.921 -0.619 -23.933 1.00 72.25 95 ARG A C 1
ATOM 736 O O . ARG A 1 95 ? 14.320 -0.737 -25.021 1.00 72.25 95 ARG A O 1
#

Secondary structure (DSSP, 8-state):
------SS--SSS-----TTTTS--SSTTS------------SS---SS----------TT--TT-TTGGG-GGGGTT--S------HHHHHHT-

Foldseek 3Di:
DDDDDDPPDPDDDDPDDDVCNVVFDPDPVRHDDDDDDDDDDPPDDADPVRNDDDDDDDQPLADDPRPPSVVPCVSCPVPVDDDDDDDPVVVVVPD